Protein AF-L9UZ70-F1 (afdb_monomer_lite)

Foldseek 3Di:
DDPPPPDVCVVVVVVVVVLVVLLVLLVVVQPDWAALVSSCVVVVDDSVSSVVSLVVCVVVVQWDQDPRTIHGDDPPD

pLDDT: mean 81.97, std 12.61, range [43.91, 92.88]

InterPro domains:
  IPR036388 Winged helix-like DNA-binding domain superfamily [G3DSA:1.10.10.10] (10-77)
  IPR036390 Winged helix DNA-binding domain superfamily [SSF46785] (14-75)

Sequence (77 aa):
EQHNVTTPLHGPVAEITERVYEELEVLHALDEPKSVADLQQELDWPAADVQEIVRRLEEKDTVAVTDGRVERRSTTI

Radius of gyration: 14.99 Å; chains: 1; bounding box: 48×24×32 Å

Organism: Haloferax volcanii (strain ATCC 29605 / DSM 3757 / JCM 8879 / NBRC 14742 / NCIMB 2012 / VKM B-1768 / DS2) (NCBI:txid309800)

Structure (mmCIF, N/CA/C/O backbone):
data_AF-L9UZ70-F1
#
_entry.id   AF-L9UZ70-F1
#
loop_
_atom_site.group_PDB
_atom_site.id
_atom_site.type_symbol
_atom_site.label_atom_id
_atom_site.label_alt_id
_atom_site.label_comp_id
_atom_site.label_asym_id
_atom_site.label_entity_id
_atom_site.label_seq_id
_atom_site.pdbx_PDB_ins_code
_atom_site.Cartn_x
_atom_site.Cartn_y
_atom_site.Cartn_z
_atom_site.occupancy
_atom_site.B_iso_or_equiv
_atom_site.auth_seq_id
_atom_site.auth_comp_id
_atom_site.auth_asym_id
_atom_site.auth_atom_id
_atom_site.pdbx_PDB_model_num
ATOM 1 N N . GLU A 1 1 ? 37.241 3.116 -15.115 1.00 43.91 1 GLU A N 1
ATOM 2 C CA . GLU A 1 1 ? 36.480 2.273 -16.056 1.00 43.91 1 GLU A CA 1
ATOM 3 C C . GLU A 1 1 ? 35.080 2.107 -15.489 1.00 43.91 1 GLU A C 1
ATOM 5 O O . GLU A 1 1 ? 34.957 1.717 -14.336 1.00 43.91 1 GLU A O 1
ATOM 10 N N . GLN A 1 2 ? 34.045 2.535 -16.215 1.00 54.50 2 GLN A N 1
ATOM 11 C CA . GLN A 1 2 ? 32.655 2.346 -15.796 1.00 54.50 2 GLN A CA 1
ATOM 12 C C . GLN A 1 2 ? 32.184 1.035 -16.414 1.00 54.50 2 GLN A C 1
ATOM 14 O O . GLN A 1 2 ? 31.945 0.963 -17.619 1.00 54.50 2 GLN A O 1
ATOM 19 N N . HIS A 1 3 ? 32.121 -0.024 -15.611 1.00 49.16 3 HIS A N 1
ATOM 20 C CA . HIS A 1 3 ? 31.528 -1.277 -16.048 1.00 49.16 3 HIS A CA 1
ATOM 21 C C . HIS A 1 3 ? 30.016 -1.078 -16.100 1.00 49.16 3 HIS A C 1
ATOM 23 O O . HIS A 1 3 ? 29.315 -1.298 -15.118 1.00 49.16 3 HIS A O 1
ATOM 29 N N . ASN A 1 4 ? 29.513 -0.652 -17.257 1.00 47.06 4 ASN A N 1
ATOM 30 C CA . ASN A 1 4 ? 28.096 -0.721 -17.581 1.00 47.06 4 ASN A CA 1
ATOM 31 C C . ASN A 1 4 ? 27.743 -2.198 -17.818 1.00 47.06 4 ASN A C 1
ATOM 33 O O . ASN A 1 4 ? 27.530 -2.637 -18.948 1.00 47.06 4 ASN A O 1
ATOM 37 N N . VAL A 1 5 ? 27.740 -2.991 -16.744 1.00 54.75 5 VAL A N 1
ATOM 38 C CA . VAL A 1 5 ? 27.177 -4.342 -16.732 1.00 54.75 5 VAL A CA 1
ATOM 39 C C . VAL A 1 5 ? 25.663 -4.207 -16.846 1.00 54.75 5 VAL A C 1
ATOM 41 O O . VAL A 1 5 ? 24.916 -4.326 -15.884 1.00 54.75 5 VAL A O 1
ATOM 44 N N . THR A 1 6 ? 25.208 -3.945 -18.067 1.00 59.94 6 THR A N 1
ATOM 45 C CA . THR A 1 6 ? 23.838 -4.221 -18.495 1.00 59.94 6 THR A CA 1
ATOM 46 C C . THR A 1 6 ? 23.727 -5.733 -18.636 1.00 59.94 6 THR A C 1
ATOM 48 O O . THR A 1 6 ? 23.758 -6.305 -19.722 1.00 59.94 6 THR A O 1
ATOM 51 N N . THR A 1 7 ? 23.705 -6.421 -17.496 1.00 62.97 7 THR A N 1
ATOM 52 C CA . THR A 1 7 ? 23.335 -7.831 -17.461 1.00 62.97 7 THR A CA 1
ATOM 53 C C . THR A 1 7 ? 21.897 -7.966 -17.968 1.00 62.97 7 THR A C 1
ATOM 55 O O . THR A 1 7 ? 21.103 -7.039 -17.811 1.00 62.97 7 THR A O 1
ATOM 58 N N . PRO A 1 8 ? 21.507 -9.113 -18.547 1.00 68.75 8 PRO A N 1
ATOM 59 C CA . PRO A 1 8 ? 20.127 -9.346 -18.991 1.00 68.75 8 PRO A CA 1
ATOM 60 C C . PRO A 1 8 ? 19.072 -9.120 -17.894 1.00 68.75 8 PRO A C 1
ATOM 62 O O . PRO A 1 8 ? 17.913 -8.850 -18.185 1.00 68.75 8 PRO A O 1
ATOM 65 N N . LEU A 1 9 ? 19.490 -9.204 -16.627 1.00 69.88 9 LEU A N 1
ATOM 66 C CA . LEU A 1 9 ? 18.666 -8.940 -15.451 1.00 69.88 9 LEU A CA 1
ATOM 67 C C . LEU A 1 9 ? 18.493 -7.445 -15.137 1.00 69.88 9 LEU A C 1
ATOM 69 O O . LEU A 1 9 ? 17.631 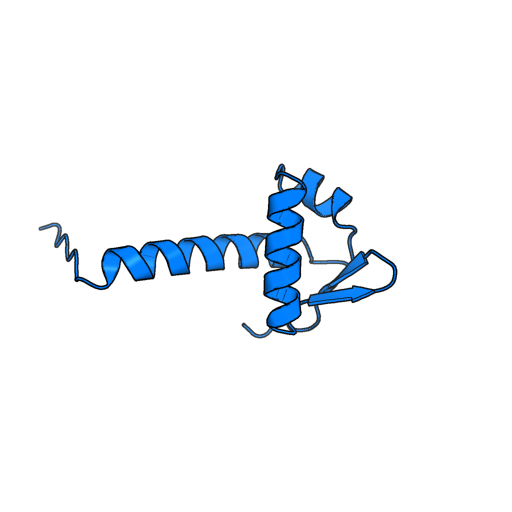-7.115 -14.338 1.00 69.88 9 LEU A O 1
ATOM 73 N N . HIS A 1 10 ? 19.265 -6.541 -15.745 1.00 74.12 10 HIS A N 1
ATOM 74 C CA . HIS A 1 10 ? 19.263 -5.109 -15.427 1.00 74.12 10 HIS A CA 1
ATOM 75 C C . HIS A 1 10 ? 17.885 -4.459 -15.605 1.00 74.12 10 HIS A C 1
ATOM 77 O O . HIS A 1 10 ? 17.466 -3.690 -14.750 1.00 74.12 10 HIS A O 1
ATOM 83 N N . GLY A 1 11 ? 17.171 -4.772 -16.691 1.00 74.69 11 GLY A N 1
ATOM 84 C CA . GLY A 1 11 ? 15.813 -4.260 -16.916 1.00 74.69 11 GLY A CA 1
ATOM 85 C C . GLY A 1 11 ? 14.828 -4.737 -15.840 1.00 74.69 11 GLY A C 1
ATOM 86 O O . GLY A 1 11 ? 14.279 -3.904 -15.125 1.00 74.69 11 GLY A O 1
ATOM 87 N N . PRO A 1 12 ? 14.663 -6.061 -15.660 1.00 77.50 12 PRO A N 1
ATOM 88 C CA . PRO A 1 12 ? 1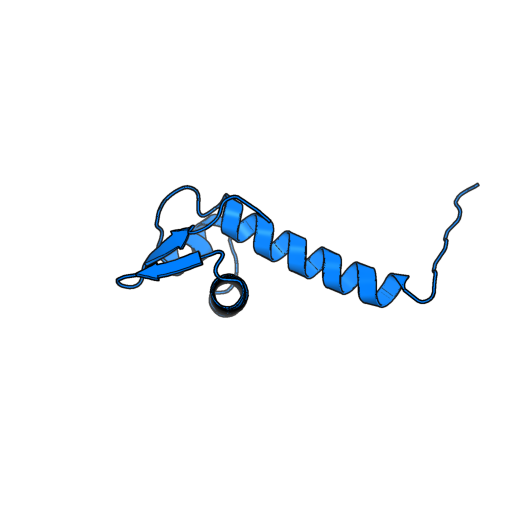3.792 -6.612 -14.621 1.00 77.50 12 PRO A CA 1
ATOM 89 C C . PRO A 1 12 ? 14.148 -6.157 -13.200 1.00 77.50 12 PRO A C 1
ATOM 91 O O . PRO A 1 12 ? 13.261 -5.865 -12.409 1.00 77.50 12 PRO A O 1
ATOM 94 N N . VAL A 1 13 ? 15.439 -6.081 -12.860 1.00 78.62 13 VAL A N 1
ATOM 95 C CA . VAL A 1 13 ? 15.883 -5.643 -11.529 1.00 78.62 13 VAL A CA 1
ATOM 96 C C . VAL A 1 13 ? 15.556 -4.175 -11.302 1.00 78.62 13 VAL A C 1
ATOM 98 O O . VAL A 1 13 ? 15.067 -3.866 -10.226 1.00 78.62 13 VAL A O 1
ATOM 101 N N . ALA A 1 14 ? 15.772 -3.297 -12.287 1.00 74.50 14 ALA A N 1
ATOM 102 C CA . ALA A 1 14 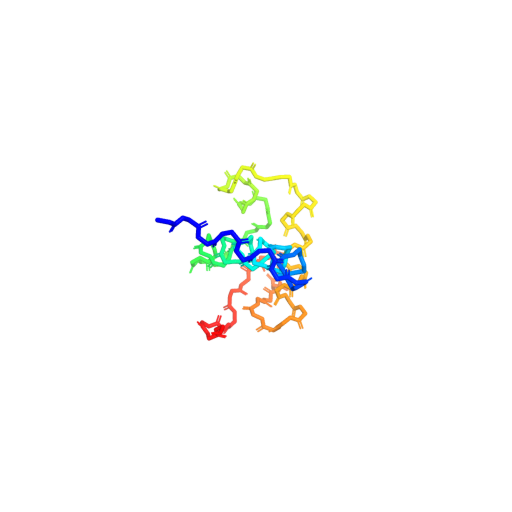? 15.449 -1.877 -12.160 1.00 74.50 14 ALA A CA 1
ATOM 103 C C . ALA A 1 14 ? 13.954 -1.658 -11.865 1.00 74.50 14 ALA A C 1
ATOM 105 O O . ALA A 1 14 ? 13.617 -0.962 -10.909 1.00 74.50 14 ALA A O 1
ATOM 106 N N . GLU A 1 15 ? 13.076 -2.332 -12.614 1.00 76.44 15 GLU A N 1
ATOM 107 C CA . GLU A 1 15 ? 11.621 -2.275 -12.407 1.00 76.44 15 GLU A CA 1
ATOM 108 C C . GLU A 1 15 ? 11.219 -2.805 -11.022 1.00 76.44 15 GLU A C 1
ATOM 110 O O . GLU A 1 15 ? 10.408 -2.199 -10.323 1.00 76.44 15 GLU A O 1
ATOM 115 N N . ILE A 1 16 ? 11.819 -3.915 -10.579 1.00 81.00 16 ILE A N 1
ATOM 116 C CA . ILE A 1 16 ? 11.568 -4.459 -9.238 1.00 81.00 16 ILE A CA 1
ATOM 117 C C . ILE A 1 16 ? 12.047 -3.481 -8.163 1.00 81.00 16 ILE A C 1
ATOM 119 O O . ILE A 1 16 ? 11.333 -3.253 -7.190 1.00 81.00 16 ILE A O 1
ATOM 123 N N . THR A 1 17 ? 13.244 -2.911 -8.315 1.00 78.44 17 THR A N 1
ATOM 124 C CA . THR A 1 17 ? 13.800 -1.988 -7.322 1.00 78.44 17 THR A CA 1
ATOM 125 C C . THR A 1 17 ? 12.966 -0.726 -7.197 1.00 78.44 17 THR A C 1
ATOM 127 O O . THR A 1 17 ? 12.718 -0.300 -6.076 1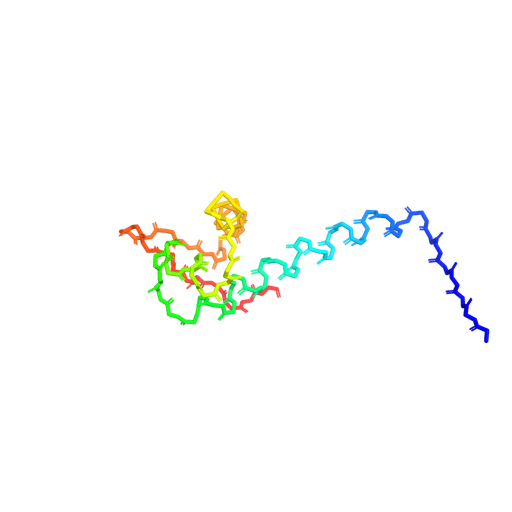.00 78.44 17 THR A O 1
ATOM 130 N N . GLU A 1 18 ? 12.478 -0.171 -8.308 1.00 83.19 18 GLU A N 1
ATOM 131 C CA . GLU A 1 18 ? 11.614 1.012 -8.300 1.00 83.19 18 GLU A CA 1
ATOM 132 C C . GLU A 1 18 ? 10.321 0.739 -7.520 1.00 83.19 18 GLU A C 1
ATOM 134 O O . GLU A 1 18 ? 10.013 1.450 -6.567 1.00 83.19 18 GLU A O 1
ATOM 139 N N . ARG A 1 19 ? 9.659 -0.392 -7.795 1.00 84.69 19 ARG A N 1
ATOM 140 C CA . ARG A 1 19 ? 8.452 -0.821 -7.065 1.00 84.69 19 ARG A CA 1
ATOM 141 C C . ARG A 1 19 ? 8.688 -1.027 -5.567 1.00 84.69 19 ARG A C 1
ATOM 143 O O . ARG A 1 19 ? 7.795 -0.775 -4.764 1.00 84.69 19 ARG A O 1
ATOM 150 N N . VAL A 1 20 ? 9.867 -1.518 -5.184 1.00 86.19 20 VAL A N 1
ATOM 151 C CA . VAL A 1 20 ? 10.234 -1.695 -3.769 1.00 86.19 20 VAL A CA 1
ATOM 152 C C . VAL A 1 20 ? 10.480 -0.346 -3.094 1.00 86.19 20 VAL A C 1
ATOM 154 O O . VAL A 1 20 ? 10.084 -0.177 -1.944 1.00 86.19 20 VAL A O 1
ATOM 157 N N . TYR A 1 21 ? 11.089 0.625 -3.779 1.00 88.19 21 TYR A N 1
ATOM 158 C CA . TYR A 1 21 ? 11.243 1.974 -3.230 1.00 88.19 21 TYR A CA 1
ATOM 159 C C . TYR A 1 21 ? 9.888 2.642 -2.982 1.00 88.19 21 TYR A C 1
ATOM 161 O O . TYR A 1 21 ? 9.678 3.155 -1.886 1.00 88.19 21 TYR A O 1
ATOM 169 N N . GLU A 1 22 ? 8.947 2.537 -3.924 1.00 89.69 22 GLU A N 1
ATOM 170 C CA . GLU A 1 22 ? 7.582 3.063 -3.758 1.00 89.69 22 GLU A CA 1
ATOM 171 C C . GLU A 1 22 ? 6.881 2.485 -2.517 1.00 89.69 22 GLU A C 1
ATOM 173 O O . GLU A 1 22 ? 6.275 3.197 -1.716 1.00 89.69 22 GLU A O 1
ATOM 178 N N . GLU A 1 23 ? 6.982 1.166 -2.337 1.00 90.00 23 GLU A N 1
ATOM 179 C CA . GLU A 1 23 ? 6.430 0.463 -1.180 1.00 90.00 23 GLU A CA 1
ATOM 180 C C . GLU A 1 23 ? 7.079 0.922 0.134 1.00 90.00 23 GLU A C 1
ATOM 182 O O . GLU A 1 23 ? 6.384 1.115 1.133 1.00 90.00 23 GLU A O 1
ATOM 187 N N . LEU A 1 24 ? 8.398 1.128 0.139 1.00 89.62 24 LEU A N 1
ATOM 188 C CA . LEU A 1 24 ? 9.129 1.615 1.308 1.00 89.62 24 LEU A CA 1
ATOM 189 C C . LEU A 1 24 ? 8.755 3.052 1.674 1.00 89.62 24 LEU A C 1
ATOM 191 O O . LEU A 1 24 ? 8.665 3.346 2.865 1.00 89.62 24 LEU A O 1
ATOM 195 N N . GLU A 1 25 ? 8.514 3.928 0.698 1.00 90.25 25 GLU A N 1
ATOM 196 C CA . GLU A 1 25 ? 8.069 5.302 0.958 1.00 90.25 25 GLU A CA 1
ATOM 197 C C . GLU A 1 25 ? 6.687 5.332 1.615 1.00 90.25 25 GLU A C 1
ATOM 199 O O . GLU A 1 25 ? 6.512 5.996 2.638 1.00 90.25 25 GLU A O 1
ATOM 204 N N . VAL A 1 26 ? 5.734 4.529 1.126 1.00 89.31 26 VAL A N 1
ATOM 205 C CA . VAL A 1 26 ? 4.415 4.391 1.770 1.00 89.31 26 VAL A CA 1
ATOM 206 C C . VAL A 1 26 ? 4.547 3.839 3.189 1.00 89.31 26 VAL A C 1
ATOM 208 O O . VAL A 1 26 ? 3.908 4.344 4.109 1.00 89.31 26 VAL A O 1
ATOM 211 N N . LEU A 1 27 ? 5.399 2.835 3.406 1.00 88.44 27 LEU A N 1
ATOM 212 C CA . LEU A 1 27 ? 5.646 2.291 4.746 1.00 88.44 27 LEU A CA 1
ATOM 213 C C . LEU A 1 27 ? 6.358 3.273 5.679 1.00 88.44 27 LEU A C 1
ATOM 215 O O . LEU A 1 27 ? 6.201 3.167 6.896 1.00 88.44 27 LEU A O 1
ATOM 219 N N . HIS A 1 28 ? 7.163 4.182 5.132 1.00 87.00 28 HIS A N 1
ATOM 220 C CA . HIS A 1 28 ? 7.825 5.230 5.897 1.00 87.00 28 HIS A CA 1
ATOM 221 C C . HIS A 1 28 ? 6.836 6.317 6.325 1.00 87.00 28 HIS A C 1
ATOM 223 O O . HIS A 1 28 ? 6.860 6.716 7.485 1.00 87.00 28 HIS A O 1
ATOM 229 N N . ALA A 1 29 ? 5.934 6.721 5.425 1.00 88.38 29 ALA A N 1
ATOM 230 C CA . ALA A 1 29 ? 4.835 7.640 5.727 1.00 88.38 29 ALA A CA 1
ATOM 231 C C . ALA A 1 29 ? 3.785 7.024 6.679 1.00 88.38 29 ALA A C 1
ATOM 233 O O . ALA A 1 29 ? 3.074 7.742 7.381 1.00 88.38 29 ALA A O 1
ATOM 234 N N . LEU A 1 30 ? 3.697 5.689 6.739 1.00 87.44 30 LEU A N 1
ATOM 235 C CA . LEU A 1 30 ? 2.879 4.923 7.689 1.00 87.44 30 LEU A CA 1
ATOM 236 C C . LEU A 1 30 ? 3.610 4.652 9.014 1.00 87.44 30 LEU A C 1
ATOM 238 O O . LEU A 1 30 ? 3.718 3.507 9.470 1.00 87.44 30 LEU A O 1
ATOM 242 N N . ASP A 1 31 ? 4.113 5.712 9.642 1.00 82.19 31 ASP A N 1
ATOM 243 C CA . ASP A 1 31 ? 4.622 5.671 11.014 1.00 82.19 31 ASP A CA 1
ATOM 244 C C . ASP A 1 31 ? 3.486 5.512 12.044 1.00 82.19 31 ASP A C 1
ATOM 246 O O . ASP A 1 31 ? 3.626 4.779 13.026 1.00 82.19 31 ASP A O 1
ATOM 250 N N . GLU A 1 32 ? 2.334 6.124 11.766 1.00 84.94 32 GLU A N 1
ATOM 251 C CA . GLU A 1 32 ? 1.070 5.960 12.485 1.00 84.94 32 GL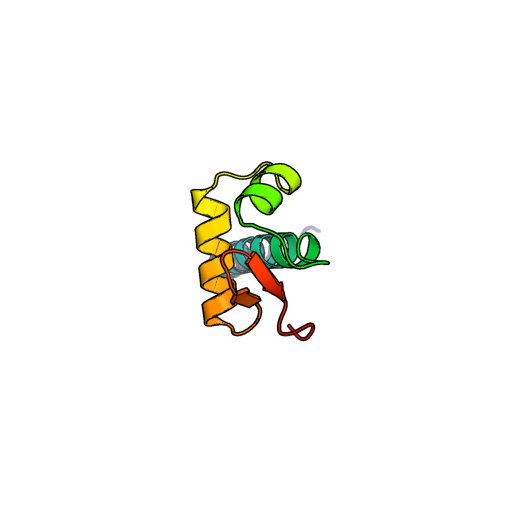U A CA 1
ATOM 252 C C . GLU A 1 32 ? -0.071 5.536 11.534 1.00 84.94 32 GLU A C 1
ATOM 254 O O . GLU A 1 32 ? 0.027 5.727 10.319 1.00 84.94 32 GLU A O 1
ATOM 259 N N . PRO A 1 33 ? -1.174 4.953 12.050 1.00 86.81 33 PRO A N 1
ATOM 260 C CA . PRO A 1 33 ? -2.346 4.643 11.238 1.00 86.81 33 PRO A CA 1
ATOM 261 C C . PRO A 1 33 ? -2.898 5.888 10.546 1.00 86.81 33 PRO A C 1
ATOM 263 O O . PRO A 1 33 ? -3.399 6.787 11.223 1.00 86.81 33 PRO A O 1
ATOM 266 N N . LYS A 1 34 ? -2.889 5.933 9.214 1.00 91.50 34 LYS A N 1
ATOM 267 C CA . LYS A 1 34 ? -3.336 7.092 8.416 1.00 91.50 34 LYS A CA 1
ATOM 268 C C . LYS A 1 34 ? -4.335 6.675 7.346 1.00 91.50 34 LYS A C 1
ATOM 270 O O . LYS A 1 34 ? -4.381 5.515 6.942 1.00 91.50 34 LYS A O 1
ATOM 275 N N . SER A 1 35 ? -5.181 7.599 6.897 1.00 91.31 35 SER A N 1
ATOM 276 C CA . SER A 1 35 ? -6.062 7.312 5.763 1.00 91.31 35 SER A CA 1
ATOM 277 C C . SER A 1 35 ? -5.279 7.363 4.448 1.00 91.31 35 SER A C 1
ATOM 279 O O . SER A 1 35 ? -4.227 7.992 4.355 1.00 91.31 35 SER A O 1
ATOM 281 N N . VAL A 1 36 ? -5.818 6.746 3.395 1.00 89.19 36 VAL A N 1
ATOM 282 C CA . VAL A 1 36 ? -5.231 6.845 2.046 1.00 89.19 36 VAL A CA 1
ATOM 283 C C . VAL A 1 36 ? -5.152 8.309 1.583 1.00 89.19 36 VAL A C 1
ATOM 285 O O . VAL A 1 36 ? -4.218 8.674 0.881 1.00 89.19 36 VAL A O 1
ATOM 288 N N . ALA A 1 37 ? -6.093 9.161 2.002 1.00 89.19 37 ALA A N 1
ATOM 289 C CA . ALA A 1 37 ? -6.080 10.587 1.679 1.00 89.19 37 ALA A CA 1
ATOM 290 C C . ALA A 1 37 ? -4.934 11.341 2.374 1.00 89.19 37 ALA A C 1
ATOM 292 O O . ALA A 1 37 ? -4.328 12.219 1.766 1.00 89.19 37 ALA A O 1
ATOM 293 N N . ASP A 1 38 ? -4.607 10.975 3.615 1.00 90.62 38 ASP A N 1
ATOM 294 C CA . ASP A 1 38 ? -3.468 11.561 4.330 1.00 90.62 38 ASP A CA 1
ATOM 295 C C . ASP A 1 38 ? -2.149 11.148 3.658 1.00 90.62 38 ASP A C 1
ATOM 297 O O . ASP A 1 38 ? -1.286 11.988 3.420 1.00 90.62 38 ASP A O 1
ATOM 301 N N . LEU A 1 39 ? -2.032 9.877 3.250 1.00 89.62 39 LEU A N 1
ATOM 302 C CA . LEU A 1 39 ? -0.870 9.381 2.502 1.00 89.62 39 LEU A CA 1
ATOM 303 C C . LEU A 1 39 ? -0.699 10.078 1.149 1.00 89.62 39 LEU A C 1
ATOM 305 O O . LEU A 1 39 ? 0.420 10.392 0.764 1.00 89.62 39 LEU A O 1
ATOM 309 N N . GLN A 1 40 ? -1.796 10.348 0.437 1.00 91.50 40 GLN A N 1
ATOM 310 C CA . GLN A 1 40 ? -1.759 11.114 -0.814 1.00 91.50 40 GLN A CA 1
ATOM 311 C C . GLN A 1 40 ? -1.177 12.511 -0.607 1.00 91.50 40 GLN A C 1
ATOM 313 O O . GLN A 1 40 ? -0.381 12.962 -1.421 1.00 91.50 40 GLN A O 1
ATOM 318 N N . GLN A 1 41 ? -1.580 13.197 0.466 1.00 90.69 41 GLN A N 1
ATOM 319 C CA . GLN A 1 41 ? -1.098 14.546 0.763 1.00 90.69 41 GLN A CA 1
ATOM 320 C C . GLN A 1 41 ? 0.362 14.557 1.214 1.00 90.69 41 GLN A C 1
ATOM 322 O O . GLN A 1 41 ? 1.095 15.475 0.865 1.00 90.69 41 GLN A O 1
ATOM 327 N N . GLU A 1 42 ? 0.778 13.557 1.989 1.00 91.12 42 GLU A N 1
ATOM 328 C CA . GLU A 1 42 ? 2.144 13.462 2.508 1.00 91.12 42 GLU A CA 1
ATOM 329 C C . GLU A 1 42 ? 3.153 13.068 1.423 1.00 91.12 42 GLU A C 1
ATOM 331 O O . GLU A 1 42 ? 4.251 13.619 1.378 1.00 91.12 42 GLU A O 1
ATOM 336 N N . LEU A 1 43 ? 2.763 12.159 0.526 1.00 89.12 43 LEU A N 1
ATOM 337 C CA . LEU A 1 43 ? 3.603 11.683 -0.575 1.00 89.12 43 LEU A CA 1
ATOM 338 C C . LEU A 1 43 ? 3.481 12.548 -1.840 1.00 89.12 43 LEU A C 1
ATOM 340 O O . LEU A 1 43 ? 4.286 12.400 -2.753 1.00 89.12 43 LEU A O 1
ATOM 344 N N . ASP A 1 44 ? 2.490 13.445 -1.901 1.00 92.88 44 ASP A N 1
ATOM 345 C CA . ASP A 1 44 ? 2.110 14.204 -3.105 1.00 92.88 44 ASP A CA 1
ATOM 346 C C . ASP A 1 44 ? 1.841 13.287 -4.317 1.00 92.88 44 ASP A C 1
ATOM 348 O O . ASP A 1 44 ? 2.203 13.573 -5.459 1.00 92.88 44 ASP A O 1
ATOM 352 N N . TRP A 1 45 ? 1.225 12.127 -4.057 1.00 92.56 45 TRP A N 1
ATOM 353 C CA . TRP A 1 45 ? 0.980 11.086 -5.057 1.00 92.56 45 TRP A CA 1
ATOM 354 C C . TRP A 1 45 ? -0.493 10.975 -5.450 1.00 92.56 45 TRP A C 1
ATOM 356 O O . TRP A 1 45 ? -1.392 11.224 -4.636 1.00 92.56 45 TRP A O 1
ATOM 366 N N . PRO A 1 46 ? -0.780 10.533 -6.689 1.00 91.88 46 PRO A N 1
ATOM 367 C CA . PRO A 1 46 ? -2.134 10.228 -7.110 1.00 91.88 46 PRO A CA 1
ATOM 368 C C . PRO A 1 46 ? -2.796 9.186 -6.213 1.00 91.88 46 PRO A C 1
ATOM 370 O O . PRO A 1 46 ? -2.205 8.182 -5.814 1.00 91.88 46 PRO A O 1
ATOM 373 N N . ALA A 1 47 ? -4.091 9.382 -5.975 1.00 89.06 47 ALA A N 1
ATOM 374 C CA . ALA A 1 47 ? -4.896 8.461 -5.186 1.00 89.06 47 ALA A CA 1
ATOM 375 C C . ALA A 1 47 ? -4.848 7.015 -5.683 1.00 89.06 47 ALA A C 1
ATOM 377 O O . ALA A 1 47 ? -4.845 6.089 -4.874 1.00 89.06 47 ALA A O 1
ATOM 378 N N . ALA A 1 48 ? -4.817 6.842 -7.003 1.00 90.12 48 ALA A N 1
ATOM 379 C CA . ALA A 1 48 ? -4.747 5.538 -7.642 1.00 90.12 48 ALA A CA 1
ATOM 380 C C . ALA A 1 48 ? -3.431 4.814 -7.319 1.00 90.12 48 ALA A C 1
ATOM 382 O O . ALA A 1 48 ? -3.467 3.634 -6.979 1.00 90.12 48 ALA A O 1
ATOM 383 N N . ASP A 1 49 ? -2.308 5.532 -7.341 1.00 90.25 49 ASP A N 1
ATOM 384 C CA . ASP A 1 49 ? -0.978 4.956 -7.125 1.00 90.25 49 ASP A CA 1
ATOM 385 C C . ASP A 1 49 ? -0.809 4.541 -5.660 1.00 90.25 49 ASP A C 1
ATOM 387 O O . ASP A 1 49 ? -0.429 3.408 -5.368 1.00 90.25 49 ASP A O 1
ATOM 391 N N . VAL A 1 50 ? -1.220 5.403 -4.722 1.00 91.06 50 VAL A N 1
ATOM 392 C CA . VAL A 1 50 ? -1.219 5.067 -3.288 1.00 91.06 50 VAL A CA 1
ATOM 393 C C . VAL A 1 50 ? -2.125 3.864 -3.009 1.00 91.06 50 VAL A C 1
ATOM 395 O O . VAL A 1 50 ? -1.737 2.965 -2.266 1.00 91.06 50 VAL A O 1
ATOM 398 N N . GLN A 1 51 ? -3.317 3.799 -3.614 1.00 90.81 51 GLN A N 1
ATOM 399 C CA . GLN A 1 51 ? -4.210 2.645 -3.457 1.00 90.81 51 GLN A CA 1
ATOM 400 C C . GLN A 1 51 ? -3.604 1.357 -4.011 1.00 90.81 51 GLN A C 1
ATOM 402 O O . GLN A 1 51 ? -3.739 0.306 -3.382 1.00 90.81 51 GLN A O 1
ATOM 407 N N . GLU A 1 52 ? -2.939 1.421 -5.163 1.00 92.00 52 GLU A N 1
ATOM 408 C CA . GLU A 1 52 ? -2.257 0.262 -5.725 1.00 92.00 52 GLU A CA 1
ATOM 409 C C . GLU A 1 52 ? -1.156 -0.226 -4.781 1.00 92.00 52 GLU A C 1
ATOM 411 O O . GLU A 1 52 ? -1.105 -1.414 -4.464 1.00 92.00 52 GLU A O 1
ATOM 416 N N . ILE A 1 53 ? -0.322 0.681 -4.273 1.00 90.31 53 ILE A N 1
ATOM 417 C CA . ILE A 1 53 ? 0.778 0.335 -3.368 1.00 90.31 53 ILE A CA 1
ATOM 418 C C . ILE A 1 53 ? 0.247 -0.249 -2.060 1.00 90.31 53 ILE A C 1
ATOM 420 O O . ILE A 1 53 ? 0.728 -1.294 -1.626 1.00 90.31 53 ILE A O 1
ATOM 424 N N . VAL A 1 54 ? -0.782 0.360 -1.463 1.00 90.56 54 VAL A N 1
ATOM 425 C CA . VAL A 1 54 ? -1.434 -0.170 -0.256 1.00 90.56 54 VAL A CA 1
ATOM 426 C C . VAL A 1 54 ? -1.969 -1.580 -0.504 1.00 90.56 54 VAL A C 1
ATOM 428 O O . VAL A 1 54 ? -1.750 -2.454 0.330 1.00 90.56 54 VAL A O 1
ATOM 431 N N . ARG A 1 55 ? -2.584 -1.847 -1.666 1.00 91.06 55 ARG A N 1
ATOM 432 C CA . ARG A 1 55 ? -3.040 -3.198 -2.025 1.00 91.06 55 ARG A CA 1
ATOM 433 C C . ARG A 1 55 ? -1.876 -4.185 -2.121 1.00 91.06 55 ARG A C 1
ATOM 435 O O . ARG A 1 55 ? -1.967 -5.283 -1.586 1.00 91.06 55 ARG A O 1
ATOM 442 N N . ARG A 1 56 ? -0.766 -3.798 -2.760 1.00 89.25 56 ARG A N 1
ATOM 443 C CA . ARG A 1 56 ? 0.444 -4.639 -2.859 1.00 89.25 56 ARG A CA 1
ATOM 444 C C . ARG A 1 56 ? 1.043 -4.930 -1.481 1.00 89.25 56 ARG A C 1
ATOM 446 O O . ARG A 1 56 ? 1.504 -6.040 -1.235 1.00 89.25 56 ARG A O 1
ATOM 453 N N . LEU A 1 57 ? 1.030 -3.952 -0.580 1.00 89.50 57 LEU A N 1
ATOM 454 C CA . LEU A 1 57 ? 1.501 -4.107 0.796 1.00 89.50 57 LEU A CA 1
ATOM 455 C C . LEU A 1 57 ? 0.562 -4.979 1.643 1.00 89.50 57 LEU A C 1
ATOM 457 O O . LEU A 1 57 ? 1.034 -5.721 2.506 1.00 89.50 57 LEU A O 1
ATOM 461 N N . GLU A 1 58 ? -0.746 -4.909 1.400 1.00 90.00 58 GLU A N 1
ATOM 462 C CA . GLU A 1 58 ? -1.753 -5.760 2.039 1.00 90.00 58 GLU A CA 1
ATOM 463 C C . GLU A 1 58 ? -1.624 -7.215 1.564 1.00 90.00 58 GLU A C 1
ATOM 465 O O . GLU A 1 58 ? -1.610 -8.128 2.384 1.00 90.00 58 GLU A O 1
ATOM 470 N N . GLU A 1 59 ? -1.406 -7.438 0.261 1.00 89.69 59 GLU A N 1
ATOM 471 C CA . GLU A 1 59 ? -1.099 -8.758 -0.319 1.00 89.69 59 GLU A CA 1
ATOM 472 C C . GLU A 1 59 ? 0.161 -9.398 0.304 1.00 89.69 59 GLU A C 1
ATOM 474 O O . GLU A 1 59 ? 0.289 -10.623 0.332 1.00 89.69 59 GLU A O 1
ATOM 479 N N . LYS A 1 60 ? 1.085 -8.578 0.819 1.00 87.69 60 LYS A N 1
ATOM 480 C CA . LYS A 1 60 ? 2.313 -9.001 1.514 1.00 87.69 60 LYS A CA 1
ATOM 481 C C . LYS A 1 60 ? 2.163 -9.066 3.040 1.00 87.69 60 LYS A C 1
ATOM 483 O O . LYS A 1 60 ? 3.176 -9.18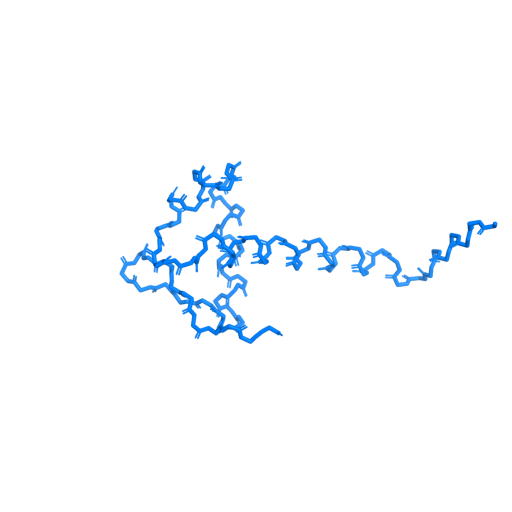0 3.729 1.00 87.69 60 LYS A O 1
ATOM 488 N N . ASP A 1 61 ? 0.950 -8.923 3.583 1.00 85.06 61 ASP A N 1
ATOM 489 C CA . ASP A 1 61 ? 0.680 -8.857 5.032 1.00 85.06 61 ASP A CA 1
ATOM 490 C C . ASP A 1 61 ? 1.525 -7.788 5.772 1.00 85.06 61 ASP A C 1
ATOM 492 O O . ASP A 1 61 ? 1.774 -7.862 6.980 1.00 85.06 61 ASP A O 1
ATOM 496 N N . THR A 1 62 ? 1.994 -6.765 5.048 1.00 86.50 62 THR A N 1
ATOM 497 C CA . THR A 1 62 ? 2.860 -5.711 5.597 1.00 86.50 62 THR A CA 1
ATOM 498 C C . THR A 1 62 ? 2.036 -4.562 6.174 1.00 86.50 62 THR A C 1
ATOM 500 O O . THR A 1 62 ? 2.420 -3.968 7.186 1.00 86.50 62 THR A O 1
ATOM 503 N N . VAL A 1 63 ? 0.873 -4.291 5.579 1.00 88.94 63 VAL A N 1
ATOM 504 C CA . VAL A 1 63 ? -0.136 -3.351 6.083 1.00 88.94 63 VAL A CA 1
ATOM 505 C C . VAL A 1 63 ? -1.500 -4.032 6.165 1.00 88.94 63 VAL A C 1
ATOM 507 O O . VAL A 1 63 ? -1.721 -5.072 5.552 1.00 88.94 63 VAL A O 1
ATOM 510 N N . ALA A 1 64 ? -2.418 -3.443 6.918 1.00 89.50 64 ALA A N 1
ATOM 511 C CA . ALA A 1 64 ? -3.823 -3.816 6.939 1.00 89.50 64 ALA A CA 1
ATOM 512 C C . ALA A 1 64 ? -4.693 -2.567 6.882 1.00 89.50 64 ALA A C 1
ATOM 514 O O . ALA A 1 64 ? -4.339 -1.539 7.453 1.00 89.50 64 ALA A O 1
ATOM 515 N N . VAL A 1 65 ? -5.837 -2.657 6.210 1.00 88.06 65 VAL A N 1
ATOM 516 C CA . VAL A 1 65 ? -6.812 -1.568 6.192 1.00 88.06 65 VAL A CA 1
ATOM 517 C C . VAL A 1 65 ? -7.897 -1.850 7.232 1.00 88.06 65 VAL A C 1
ATOM 519 O O . VAL A 1 65 ? -8.774 -2.685 7.016 1.00 88.06 65 VAL A O 1
ATOM 522 N N . THR A 1 66 ? -7.845 -1.143 8.360 1.00 85.50 66 THR A N 1
ATOM 523 C CA . THR A 1 66 ? -8.817 -1.241 9.460 1.00 85.50 66 THR A CA 1
ATOM 524 C C . THR A 1 66 ? -9.610 0.061 9.532 1.00 85.50 66 THR A C 1
ATOM 526 O O . THR A 1 66 ? -9.028 1.141 9.591 1.00 85.50 66 THR A O 1
ATOM 529 N N . ASP A 1 67 ? -10.944 -0.007 9.481 1.00 83.25 67 ASP A N 1
ATOM 530 C CA . ASP A 1 67 ? -11.827 1.173 9.567 1.00 83.25 67 ASP A CA 1
ATOM 531 C C . ASP A 1 67 ? -11.473 2.310 8.577 1.00 83.25 67 ASP A C 1
ATOM 533 O O . ASP A 1 67 ? -11.601 3.499 8.871 1.00 83.25 67 ASP A O 1
ATOM 537 N N . GLY A 1 68 ? -11.003 1.948 7.378 1.00 82.38 68 GLY A N 1
ATOM 538 C CA . GLY A 1 68 ? -10.595 2.908 6.344 1.00 82.38 68 GLY A CA 1
ATOM 539 C C . GLY A 1 68 ? -9.254 3.606 6.609 1.00 82.38 68 GLY A C 1
ATOM 540 O O . GLY A 1 68 ? -8.895 4.535 5.882 1.00 82.38 68 GLY A O 1
ATOM 541 N N . ARG A 1 69 ? -8.506 3.163 7.624 1.00 87.50 69 ARG A N 1
ATOM 542 C CA . ARG A 1 69 ? -7.132 3.581 7.910 1.00 87.50 69 ARG A CA 1
ATOM 543 C C . ARG A 1 69 ? -6.176 2.456 7.552 1.00 87.50 69 ARG A C 1
ATOM 545 O O . ARG A 1 69 ? -6.464 1.289 7.789 1.00 87.50 69 ARG A O 1
ATOM 552 N N . VAL A 1 70 ? -5.044 2.817 6.974 1.00 89.50 70 VAL A N 1
ATOM 553 C CA . VAL A 1 70 ? -3.956 1.894 6.684 1.00 89.50 70 VAL A CA 1
ATOM 554 C C . VAL A 1 70 ? -3.074 1.814 7.926 1.00 89.50 70 VAL A C 1
ATOM 556 O O . VAL A 1 70 ? -2.597 2.828 8.430 1.00 89.50 70 VAL A O 1
ATOM 559 N N . GLU A 1 71 ? -2.889 0.604 8.433 1.00 88.94 71 GLU A N 1
ATOM 560 C CA . GLU A 1 71 ? -2.115 0.274 9.624 1.00 88.94 71 GLU A CA 1
ATOM 561 C C . GLU A 1 71 ? -0.932 -0.606 9.238 1.00 88.94 71 GLU A C 1
ATOM 563 O O . GLU A 1 71 ? -1.085 -1.596 8.523 1.00 88.94 71 GLU A O 1
ATOM 568 N N . ARG A 1 72 ? 0.261 -0.291 9.738 1.00 86.50 72 ARG A N 1
ATOM 569 C CA . ARG A 1 72 ? 1.440 -1.128 9.518 1.00 86.50 72 ARG A CA 1
ATOM 570 C C . ARG A 1 72 ? 1.394 -2.365 10.422 1.00 86.50 72 ARG A C 1
ATOM 572 O O . ARG A 1 72 ? 1.296 -2.236 11.639 1.00 86.50 72 ARG A O 1
ATOM 579 N N . ARG A 1 73 ? 1.506 -3.565 9.838 1.00 79.75 73 ARG A N 1
ATOM 580 C CA . ARG A 1 73 ? 1.505 -4.850 10.567 1.00 79.75 73 ARG A CA 1
ATOM 581 C C . ARG A 1 73 ? 2.897 -5.379 10.875 1.00 79.75 73 ARG A C 1
ATOM 583 O O . ARG A 1 73 ? 3.127 -5.871 11.975 1.00 79.75 73 ARG A O 1
ATOM 590 N N . SER A 1 74 ? 3.816 -5.263 9.922 1.00 63.22 74 SER A N 1
ATOM 591 C CA . SER A 1 74 ? 5.165 -5.819 10.041 1.00 63.22 74 SER A CA 1
ATOM 592 C C . SER A 1 74 ? 6.228 -4.748 9.792 1.00 63.22 74 SER A C 1
ATOM 594 O O . SER A 1 74 ? 6.166 -3.976 8.833 1.00 63.22 74 SER A O 1
ATOM 596 N N . THR A 1 75 ? 7.235 -4.697 10.667 1.00 59.19 75 THR A N 1
ATOM 597 C CA . THR A 1 75 ? 8.479 -3.929 10.462 1.00 59.19 75 THR A CA 1
ATOM 598 C C . THR A 1 75 ? 9.550 -4.736 9.729 1.00 59.19 75 THR A C 1
ATOM 600 O O . THR A 1 75 ? 10.572 -4.170 9.353 1.00 59.19 75 THR A O 1
ATOM 603 N N . THR A 1 76 ? 9.332 -6.037 9.525 1.00 50.12 76 THR A N 1
ATOM 604 C CA . THR A 1 76 ? 10.276 -6.934 8.852 1.00 50.12 76 THR A CA 1
ATOM 605 C C . THR A 1 76 ? 9.912 -7.058 7.376 1.00 50.12 76 THR A C 1
ATOM 607 O O . THR A 1 76 ? 8.900 -7.669 7.044 1.00 50.12 76 THR A O 1
ATOM 610 N N . ILE A 1 77 ? 10.740 -6.447 6.529 1.00 52.97 77 ILE A N 1
ATOM 611 C CA . ILE A 1 77 ? 10.791 -6.616 5.070 1.00 52.97 77 ILE A CA 1
ATOM 612 C C . ILE A 1 77 ? 12.038 -7.442 4.762 1.00 52.97 77 ILE A C 1
ATOM 614 O O . ILE A 1 77 ? 13.063 -7.195 5.444 1.00 52.97 77 ILE A O 1
#

Secondary structure (DSSP, 8-state):
-------TTHHHHHHHHHHHHHHHHHHHH-SS-EEHHHHHHHHT--HHHHHHHHHHHHHTTSEEEETTEEEE--S--